Protein AF-A0A5R9FA80-F1 (afdb_monomer)

InterPro domains:
  IPR036661 Luciferase-like do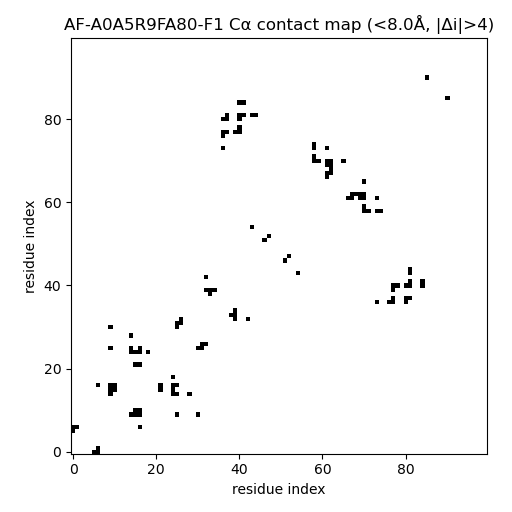main superfamily [G3DSA:3.20.20.30] (1-81)
  IPR036661 Luciferase-like domain superfamily [SSF51679] (2-62)

Solvent-accessible surface area (backbone atoms only — not comparable to full-atom values): 6163 Å² total; per-residue (Å²): 141,84,55,70,73,72,57,46,55,44,44,77,72,71,33,54,74,82,46,100,53,35,65,61,34,32,43,73,65,61,75,44,82,75,79,53,38,61,56,40,27,52,52,57,51,46,42,45,74,74,65,50,89,80,84,87,86,75,52,59,67,44,33,75,74,66,29,66,69,51,24,50,52,53,51,53,47,28,52,52,32,36,53,58,51,51,77,73,46,82,81,77,80,72,88,72,85,80,78,128

Sequence (100 aa):
MRAPHYADMPRRAGVDVDAADPAAELLRGEVVVTGTPEEIAATLAGYRTAGVDEILLNPAGVLLTEGVHAAVADLEEIIAACHRLRLRLPERPREGANRR

Structure (mmCIF, N/CA/C/O backbone):
data_AF-A0A5R9FA80-F1
#
_entry.id   AF-A0A5R9FA80-F1
#
loop_
_atom_site.group_PDB
_atom_site.id
_atom_site.type_symbol
_atom_site.label_atom_id
_atom_site.label_alt_id
_atom_site.label_comp_id
_atom_site.label_asym_id
_atom_site.label_entity_id
_atom_site.label_seq_id
_atom_site.pdbx_PDB_ins_code
_atom_site.Cartn_x
_atom_site.Cartn_y
_atom_site.Cartn_z
_atom_site.occupancy
_atom_site.B_iso_or_equiv
_atom_site.auth_seq_id
_atom_site.auth_comp_id
_atom_site.auth_asym_id
_atom_site.auth_atom_id
_atom_site.pdbx_PDB_model_num
ATOM 1 N N . MET A 1 1 ? 4.091 -12.939 -9.875 1.00 52.31 1 MET A N 1
ATOM 2 C CA . MET A 1 1 ? 3.917 -13.660 -8.592 1.00 52.31 1 MET A CA 1
ATOM 3 C C . MET A 1 1 ? 3.229 -14.990 -8.875 1.00 52.31 1 MET A C 1
ATOM 5 O O . MET A 1 1 ? 2.154 -14.969 -9.449 1.00 52.31 1 MET A O 1
ATOM 9 N N . ARG A 1 2 ? 3.852 -16.142 -8.587 1.00 55.12 2 ARG A N 1
ATOM 10 C CA . ARG A 1 2 ? 3.305 -17.477 -8.936 1.00 55.12 2 ARG A CA 1
ATOM 11 C C . ARG A 1 2 ? 3.321 -18.484 -7.782 1.00 55.12 2 ARG A C 1
ATOM 13 O O . ARG A 1 2 ? 3.140 -19.677 -7.996 1.00 55.12 2 ARG A O 1
ATOM 20 N N . ALA A 1 3 ? 3.552 -18.023 -6.558 1.00 63.34 3 ALA A N 1
ATOM 21 C CA . ALA A 1 3 ? 3.437 -18.896 -5.402 1.00 63.34 3 ALA A CA 1
ATOM 22 C C . ALA A 1 3 ? 1.940 -19.132 -5.107 1.00 63.34 3 ALA A C 1
ATOM 24 O O . ALA A 1 3 ? 1.206 -18.148 -4.982 1.00 63.34 3 ALA A O 1
ATOM 25 N N . PRO A 1 4 ? 1.474 -20.391 -4.990 1.00 64.75 4 PRO A N 1
ATOM 26 C CA . PRO A 1 4 ? 0.051 -20.715 -4.851 1.00 64.75 4 PRO A CA 1
ATOM 27 C C . PRO A 1 4 ? -0.658 -19.953 -3.722 1.00 64.75 4 PRO A C 1
ATOM 29 O O . PRO A 1 4 ? -1.786 -19.511 -3.897 1.00 64.75 4 PRO A O 1
ATOM 32 N N . HIS A 1 5 ? 0.031 -19.715 -2.602 1.00 67.88 5 HIS A N 1
ATOM 33 C CA . HIS A 1 5 ? -0.526 -19.011 -1.444 1.00 67.88 5 HIS A CA 1
ATOM 34 C C . HIS A 1 5 ? -0.669 -17.490 -1.640 1.00 67.88 5 HIS A C 1
ATOM 36 O O . HIS A 1 5 ? -1.560 -16.887 -1.053 1.00 67.88 5 HIS A O 1
ATOM 42 N N . TYR A 1 6 ? 0.151 -16.862 -2.494 1.00 66.25 6 TYR A N 1
ATOM 43 C CA . TYR A 1 6 ? 0.037 -15.426 -2.790 1.00 66.25 6 TYR A CA 1
ATOM 44 C C . TYR A 1 6 ? -1.103 -15.108 -3.757 1.00 66.25 6 TYR A C 1
ATOM 46 O O . TYR A 1 6 ? -1.628 -14.004 -3.721 1.00 66.25 6 TYR A O 1
ATOM 54 N N . ALA A 1 7 ? -1.482 -16.055 -4.618 1.00 72.81 7 ALA A N 1
ATOM 55 C CA . ALA A 1 7 ? -2.614 -15.892 -5.526 1.00 72.81 7 ALA A CA 1
ATOM 56 C C . ALA A 1 7 ? -3.945 -16.323 -4.884 1.00 72.81 7 ALA A C 1
ATOM 58 O O . ALA A 1 7 ? -4.999 -15.845 -5.286 1.00 72.81 7 ALA A O 1
ATOM 59 N N . ASP A 1 8 ? -3.915 -17.208 -3.884 1.00 82.06 8 ASP A N 1
ATOM 60 C CA . ASP A 1 8 ? -5.120 -17.647 -3.171 1.00 82.06 8 ASP A CA 1
ATOM 61 C C . ASP A 1 8 ? -5.759 -16.521 -2.343 1.00 82.06 8 ASP A C 1
ATOM 63 O O . ASP A 1 8 ? -6.967 -16.303 -2.429 1.00 82.06 8 ASP A O 1
ATOM 67 N N . MET A 1 9 ? -4.961 -15.752 -1.588 1.00 80.75 9 MET A N 1
ATOM 68 C CA . MET A 1 9 ? -5.508 -14.688 -0.731 1.00 80.75 9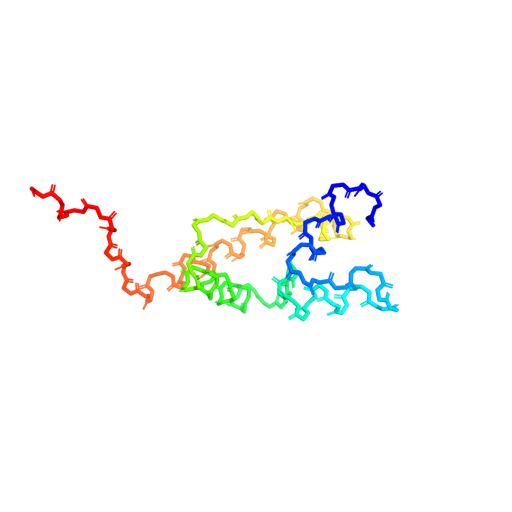 MET A CA 1
ATOM 69 C C . MET A 1 9 ? -6.270 -13.604 -1.515 1.00 80.75 9 MET A C 1
ATOM 71 O O . MET A 1 9 ? -7.408 -13.325 -1.136 1.00 80.75 9 MET A O 1
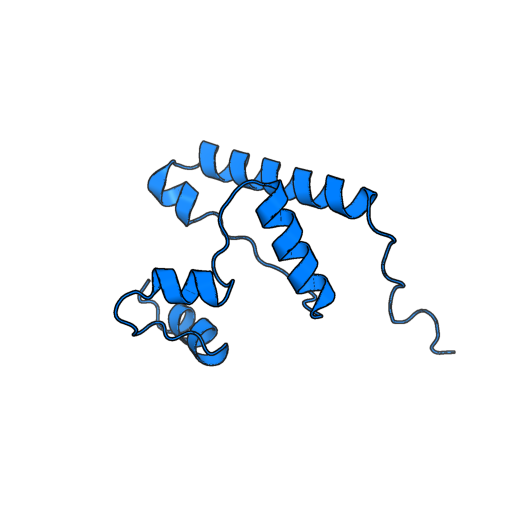ATOM 75 N N . PRO A 1 10 ? -5.740 -13.021 -2.613 1.00 82.50 10 PRO A N 1
ATOM 76 C CA . PRO A 1 10 ? -6.487 -12.029 -3.381 1.00 82.50 10 PRO A CA 1
ATOM 77 C C . PRO A 1 10 ? -7.729 -12.627 -4.051 1.00 82.50 10 PRO A C 1
ATOM 79 O O . PRO A 1 10 ? -8.778 -11.989 -4.032 1.00 82.50 10 PRO A O 1
ATOM 82 N N . ARG A 1 11 ? -7.670 -13.874 -4.551 1.00 85.62 11 ARG A N 1
ATOM 83 C CA . ARG A 1 11 ? -8.861 -14.554 -5.099 1.00 85.62 11 ARG A CA 1
ATOM 84 C C . ARG A 1 11 ? -9.968 -14.686 -4.060 1.00 85.62 11 ARG A C 1
ATOM 86 O O . ARG A 1 11 ? -11.124 -14.395 -4.349 1.00 85.62 11 ARG A O 1
ATOM 93 N N . ARG A 1 12 ? -9.625 -15.079 -2.830 1.00 85.44 12 ARG A N 1
ATOM 94 C CA . ARG A 1 12 ? -10.582 -15.161 -1.713 1.00 85.44 12 ARG A CA 1
ATOM 95 C C . ARG A 1 12 ? -11.135 -13.795 -1.303 1.00 85.44 12 ARG A C 1
ATOM 97 O O . ARG A 1 12 ? -12.247 -13.737 -0.790 1.00 85.44 12 ARG A O 1
ATOM 104 N N . ALA A 1 13 ? -10.386 -12.724 -1.552 1.00 83.81 13 ALA A N 1
ATOM 105 C CA . ALA A 1 13 ? -10.833 -11.344 -1.386 1.00 83.81 13 ALA A CA 1
ATOM 106 C C . ALA A 1 13 ? -11.650 -10.813 -2.586 1.00 83.81 13 ALA A C 1
ATOM 108 O O . ALA A 1 13 ? -12.067 -9.660 -2.568 1.00 83.81 13 ALA A O 1
ATOM 109 N N . GLY A 1 14 ? -11.902 -11.635 -3.613 1.00 88.38 14 GLY A N 1
ATOM 110 C CA . GLY A 1 14 ? -12.681 -11.258 -4.796 1.00 88.38 14 GLY A CA 1
ATOM 111 C C . GLY A 1 14 ? -11.881 -10.566 -5.903 1.00 88.38 14 GLY A C 1
ATOM 112 O O . GLY A 1 14 ? -12.485 -10.037 -6.831 1.00 88.38 14 GLY A O 1
ATOM 113 N N . VAL A 1 15 ? -10.546 -10.570 -5.832 1.00 89.00 15 VAL A N 1
ATOM 114 C CA . VAL A 1 15 ? -9.673 -10.028 -6.884 1.00 89.00 15 VAL A CA 1
ATOM 115 C C . VAL A 1 15 ? -9.432 -11.080 -7.964 1.00 89.00 15 VAL A C 1
ATOM 117 O O . VAL A 1 15 ? -8.952 -12.181 -7.670 1.00 89.00 15 VAL A O 1
ATOM 120 N N . ASP A 1 16 ? -9.704 -10.727 -9.221 1.00 88.25 16 ASP A N 1
ATOM 121 C CA . ASP A 1 16 ? -9.422 -11.588 -10.370 1.00 88.25 16 ASP A CA 1
ATOM 122 C C . ASP A 1 16 ? -7.939 -11.523 -10.767 1.00 88.25 16 ASP A C 1
ATOM 124 O O . ASP A 1 16 ? -7.514 -10.788 -11.654 1.00 88.25 16 ASP A O 1
ATOM 128 N N . VAL A 1 17 ? -7.108 -12.315 -10.093 1.00 86.12 17 VAL A N 1
ATOM 129 C CA . VAL A 1 17 ? -5.666 -12.389 -10.395 1.00 86.12 17 VAL A CA 1
ATOM 130 C C . VAL A 1 17 ? -5.344 -13.093 -11.719 1.00 86.12 17 VAL A C 1
ATOM 132 O O . VAL A 1 17 ? -4.176 -13.123 -12.110 1.00 86.12 17 VAL A O 1
ATOM 135 N N . ASP A 1 18 ? -6.346 -13.675 -12.383 1.00 88.25 18 ASP A N 1
ATOM 136 C CA . ASP A 1 18 ? -6.215 -14.355 -13.673 1.00 88.25 18 ASP A CA 1
ATOM 137 C C . ASP A 1 18 ? -6.735 -13.486 -14.842 1.00 88.25 18 ASP A C 1
ATOM 139 O O . ASP A 1 18 ? -6.716 -13.927 -15.995 1.00 88.25 18 ASP A O 1
ATOM 143 N N . ALA A 1 19 ? -7.151 -12.242 -14.565 1.00 89.12 19 ALA A N 1
ATOM 144 C CA . ALA A 1 19 ? -7.572 -11.262 -15.561 1.00 89.12 19 ALA A CA 1
ATOM 145 C C . ALA A 1 19 ? -6.463 -10.925 -16.574 1.00 89.12 19 ALA A C 1
ATOM 147 O O . ALA A 1 19 ? -5.275 -11.169 -16.360 1.00 89.12 19 ALA A O 1
ATOM 148 N N . ALA A 1 20 ? -6.849 -10.284 -17.682 1.00 92.06 20 ALA A N 1
ATOM 149 C CA . ALA A 1 20 ? -5.899 -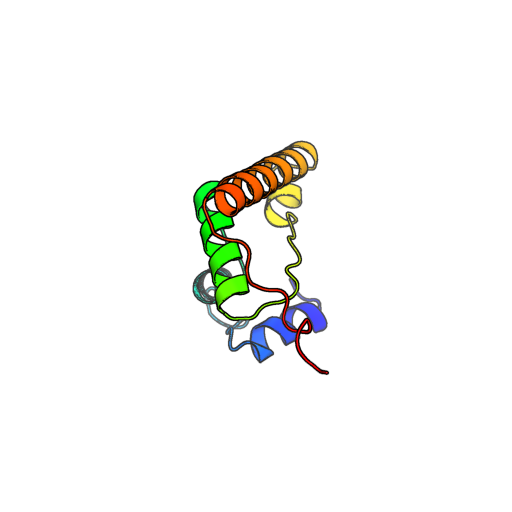9.827 -18.699 1.00 92.06 20 ALA A CA 1
ATOM 150 C C . ALA A 1 20 ? -4.875 -8.812 -18.151 1.00 92.06 20 ALA A C 1
ATOM 152 O O . ALA A 1 20 ? -3.737 -8.785 -18.618 1.00 92.06 20 ALA A O 1
ATOM 153 N N . ASP A 1 21 ? -5.271 -8.016 -17.152 1.00 90.12 21 ASP A N 1
ATOM 154 C CA . ASP A 1 21 ? -4.397 -7.095 -16.421 1.00 90.12 21 ASP A CA 1
ATOM 155 C C . ASP A 1 21 ? -4.570 -7.264 -14.898 1.00 90.12 21 ASP A C 1
ATOM 157 O O . ASP A 1 21 ? -5.328 -6.530 -14.258 1.00 90.12 21 ASP A O 1
ATOM 161 N N . PRO A 1 22 ? -3.862 -8.229 -14.284 1.00 88.31 22 PRO A N 1
ATOM 162 C CA . PRO A 1 22 ? -3.955 -8.476 -12.847 1.00 88.31 22 PRO A CA 1
ATOM 163 C C . PRO A 1 22 ? -3.465 -7.303 -11.989 1.00 88.31 22 PRO A C 1
ATOM 165 O O . PRO A 1 22 ? -3.853 -7.188 -10.828 1.00 88.31 22 PRO A O 1
ATOM 168 N N . ALA A 1 23 ? -2.601 -6.430 -12.522 1.00 88.88 23 ALA A N 1
ATOM 169 C CA . ALA A 1 23 ? -2.121 -5.265 -11.783 1.00 88.88 23 ALA A CA 1
ATOM 170 C C . ALA A 1 23 ? -3.246 -4.236 -11.613 1.00 88.88 23 ALA A C 1
ATOM 172 O O . ALA A 1 23 ? -3.442 -3.721 -10.511 1.00 88.88 23 ALA A O 1
ATOM 173 N N . ALA A 1 24 ? -4.031 -4.001 -12.669 1.00 91.12 24 ALA A N 1
ATOM 174 C CA . ALA A 1 24 ? -5.223 -3.164 -12.591 1.00 91.12 24 ALA A CA 1
ATOM 175 C C . ALA A 1 24 ? -6.267 -3.725 -11.609 1.00 91.12 24 ALA A C 1
ATOM 177 O O . ALA A 1 24 ? -6.872 -2.957 -10.861 1.00 91.12 24 ALA A O 1
ATOM 178 N N . GLU A 1 25 ? -6.451 -5.049 -11.560 1.00 92.56 25 GLU A N 1
ATOM 179 C CA . GLU A 1 25 ? -7.349 -5.700 -10.594 1.00 92.56 25 GLU A CA 1
ATOM 180 C C . GLU A 1 25 ? -6.888 -5.495 -9.144 1.00 92.56 25 GLU A C 1
ATOM 182 O O . GLU A 1 25 ? -7.693 -5.153 -8.277 1.00 92.56 25 GLU A O 1
ATOM 187 N N . LEU A 1 26 ? -5.586 -5.638 -8.877 1.00 90.12 26 LEU A N 1
ATOM 188 C CA . LEU A 1 26 ? -5.008 -5.415 -7.548 1.00 90.12 26 LEU A CA 1
ATOM 189 C C . LEU A 1 26 ? -5.122 -3.957 -7.092 1.00 90.12 26 LEU A C 1
ATOM 191 O O . LEU A 1 26 ? -5.382 -3.716 -5.914 1.00 90.12 26 LEU A O 1
ATOM 195 N N . LEU A 1 27 ? -4.945 -2.999 -8.006 1.00 92.12 27 LEU A N 1
ATOM 196 C CA . LEU A 1 27 ? -5.141 -1.574 -7.726 1.00 92.12 27 LEU A CA 1
ATOM 197 C C . LEU A 1 27 ? -6.613 -1.265 -7.444 1.00 92.12 27 LEU A C 1
ATOM 199 O O . LEU A 1 27 ? -6.925 -0.572 -6.481 1.00 92.12 27 LEU A O 1
ATOM 203 N N . ARG A 1 28 ? -7.533 -1.809 -8.250 1.00 91.12 28 ARG A N 1
ATOM 204 C CA . ARG A 1 28 ? -8.974 -1.580 -8.071 1.00 91.12 28 ARG A CA 1
ATOM 205 C C . ARG A 1 28 ? -9.506 -2.189 -6.779 1.00 91.12 28 ARG A C 1
ATOM 207 O O . ARG A 1 28 ? -10.381 -1.604 -6.154 1.00 91.12 28 ARG A O 1
ATOM 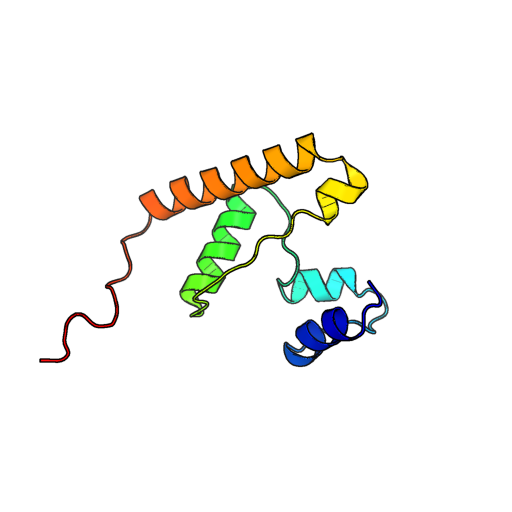214 N N . GLY A 1 29 ? -8.989 -3.352 -6.393 1.00 89.44 29 GLY A N 1
ATOM 215 C CA . GLY A 1 29 ? -9.297 -3.981 -5.111 1.00 89.44 29 GLY A CA 1
ATOM 216 C C . GLY A 1 29 ? -8.582 -3.342 -3.921 1.00 89.44 29 GLY A C 1
ATOM 217 O O . GLY A 1 29 ? -8.699 -3.870 -2.820 1.00 89.44 29 GLY A O 1
ATOM 218 N N . GLU A 1 30 ? -7.803 -2.275 -4.141 1.00 90.81 30 GLU A N 1
ATOM 219 C CA . GLU A 1 30 ? -6.938 -1.643 -3.142 1.00 90.81 30 GLU A CA 1
ATOM 220 C C . GLU A 1 30 ? -6.061 -2.669 -2.397 1.00 90.81 30 GLU A C 1
ATOM 222 O O . GLU A 1 30 ? -5.761 -2.520 -1.221 1.00 90.81 30 GLU A O 1
ATOM 227 N N . VAL A 1 31 ? -5.641 -3.746 -3.067 1.00 89.56 31 VAL A N 1
ATOM 228 C CA . VAL A 1 31 ? -4.668 -4.712 -2.524 1.00 89.56 31 VAL A CA 1
ATOM 229 C C . VAL A 1 31 ? -3.246 -4.197 -2.738 1.00 89.56 31 VAL A C 1
ATOM 231 O O . VAL A 1 31 ? -2.352 -4.444 -1.930 1.00 89.56 31 VAL A O 1
ATOM 234 N N . VAL A 1 32 ? -3.044 -3.459 -3.830 1.00 92.19 32 VAL A N 1
ATOM 235 C CA . VAL A 1 32 ? -1.869 -2.624 -4.070 1.00 92.19 32 VAL A CA 1
ATOM 236 C C . VAL A 1 32 ? -2.329 -1.174 -4.037 1.00 92.19 32 VAL A C 1
ATOM 238 O O . VAL A 1 32 ? -3.335 -0.828 -4.648 1.00 92.19 32 VAL A O 1
ATOM 241 N N . VAL A 1 33 ? -1.575 -0.330 -3.341 1.00 94.25 33 VAL A N 1
ATOM 242 C CA . VAL A 1 33 ? -1.813 1.113 -3.263 1.00 94.25 33 VAL A CA 1
ATOM 243 C C . VAL A 1 33 ? -0.602 1.854 -3.808 1.00 94.25 33 VAL A C 1
ATOM 245 O O . VAL A 1 33 ? 0.530 1.388 -3.694 1.00 94.25 33 VAL A O 1
ATOM 248 N N . THR A 1 34 ? -0.848 2.991 -4.445 1.00 93.62 34 THR A N 1
ATOM 249 C CA . THR A 1 34 ? 0.173 3.827 -5.081 1.00 93.62 34 THR A CA 1
ATOM 250 C C . THR A 1 34 ? -0.258 5.289 -5.014 1.00 93.62 34 THR A C 1
ATOM 252 O O . THR A 1 34 ? -1.430 5.573 -4.765 1.00 93.62 34 THR A O 1
ATOM 255 N N . GLY A 1 35 ? 0.683 6.203 -5.228 1.00 94.31 35 GLY A N 1
ATOM 256 C CA . GLY A 1 35 ? 0.486 7.641 -5.108 1.00 94.31 35 GLY A CA 1
ATOM 257 C C . GLY A 1 35 ? 1.498 8.256 -4.151 1.00 94.31 35 GLY A C 1
ATOM 258 O O . GLY A 1 35 ? 2.546 7.679 -3.866 1.00 94.31 35 GLY A O 1
ATOM 259 N N . THR A 1 36 ? 1.173 9.444 -3.665 1.00 97.38 36 THR A N 1
ATOM 260 C CA . THR A 1 36 ? 1.935 10.149 -2.632 1.00 97.38 36 THR A CA 1
ATOM 261 C C . THR A 1 36 ? 1.808 9.460 -1.267 1.00 97.38 36 THR A C 1
ATOM 263 O O . THR A 1 36 ? 0.818 8.763 -1.010 1.00 97.38 36 THR A O 1
ATOM 266 N N . PRO A 1 37 ? 2.751 9.697 -0.336 1.00 97.56 37 PRO A N 1
ATOM 267 C CA . PRO A 1 37 ? 2.646 9.199 1.036 1.00 97.56 37 PRO A CA 1
ATOM 268 C C . PRO A 1 37 ? 1.325 9.579 1.723 1.00 97.56 37 PRO A C 1
ATOM 270 O O . PRO A 1 37 ? 0.758 8.782 2.472 1.00 97.56 37 PRO A O 1
ATOM 273 N N . GLU A 1 38 ? 0.804 10.780 1.462 1.00 97.62 38 GLU A N 1
ATOM 274 C CA . GLU A 1 38 ? -0.475 11.258 1.993 1.00 97.62 38 GLU A CA 1
ATOM 275 C C . GLU A 1 38 ? -1.681 10.495 1.433 1.00 97.62 38 GLU A C 1
ATOM 277 O O . GLU A 1 38 ? -2.587 10.158 2.200 1.00 97.62 38 GLU A O 1
ATOM 282 N N . GLU A 1 39 ? -1.698 10.211 0.129 1.00 96.88 39 GLU A N 1
ATOM 283 C CA . GLU A 1 39 ? -2.756 9.417 -0.511 1.00 96.88 39 GLU A CA 1
ATOM 284 C C . GLU A 1 39 ? -2.754 7.987 0.028 1.00 96.88 39 GLU A C 1
ATOM 286 O O . GLU A 1 39 ? -3.795 7.488 0.456 1.00 96.88 39 GLU A O 1
ATOM 291 N N . ILE A 1 40 ? -1.573 7.368 0.118 1.00 96.88 40 ILE A N 1
ATOM 292 C CA . ILE A 1 40 ? -1.420 6.029 0.691 1.00 96.88 40 ILE A CA 1
ATOM 293 C C . ILE A 1 40 ? -1.905 6.026 2.146 1.00 96.88 40 ILE A C 1
ATOM 295 O O . ILE A 1 40 ? -2.741 5.201 2.513 1.00 96.88 40 ILE A O 1
ATOM 299 N N . ALA A 1 41 ? -1.464 6.975 2.978 1.00 96.69 41 ALA A N 1
ATOM 300 C CA . ALA A 1 41 ? -1.896 7.069 4.373 1.00 96.69 41 ALA A CA 1
ATOM 301 C C . ALA A 1 41 ? -3.421 7.231 4.524 1.00 96.69 41 ALA A C 1
ATOM 303 O O . ALA A 1 41 ? -4.006 6.666 5.454 1.00 96.69 41 ALA A O 1
ATOM 304 N N . ALA A 1 42 ? -4.073 7.971 3.621 1.00 95.75 42 ALA A N 1
ATOM 305 C CA . ALA A 1 42 ? -5.526 8.112 3.604 1.00 95.75 42 ALA A CA 1
ATOM 306 C C . ALA A 1 42 ? -6.224 6.777 3.300 1.00 95.75 42 ALA A C 1
ATOM 308 O O . ALA A 1 42 ? -7.148 6.402 4.028 1.00 95.75 42 ALA A O 1
ATOM 309 N N . THR A 1 43 ? -5.745 6.018 2.310 1.00 95.88 43 THR A N 1
ATOM 310 C CA . THR A 1 43 ? -6.268 4.676 2.008 1.00 95.88 43 THR A CA 1
ATOM 311 C C . THR A 1 43 ? -6.081 3.720 3.191 1.00 95.88 43 THR A C 1
ATOM 313 O O . THR A 1 43 ? -7.029 3.050 3.606 1.00 95.88 43 THR A O 1
ATOM 316 N N . LEU A 1 44 ? -4.908 3.729 3.840 1.00 95.19 44 LEU A N 1
ATOM 317 C CA . LEU A 1 44 ? -4.653 2.907 5.033 1.00 95.19 44 LEU A CA 1
ATOM 318 C C . LEU A 1 44 ? -5.587 3.257 6.208 1.00 95.19 44 LEU A C 1
ATOM 320 O O . LEU A 1 44 ? -6.016 2.376 6.961 1.00 95.19 44 LEU A O 1
ATOM 324 N N . ALA A 1 45 ? -5.933 4.537 6.380 1.00 93.62 45 ALA A N 1
ATOM 325 C CA . ALA A 1 45 ? -6.940 4.961 7.354 1.00 93.62 45 ALA A CA 1
ATOM 326 C C . ALA A 1 45 ? -8.358 4.490 6.971 1.00 93.62 45 ALA A C 1
ATOM 328 O O . ALA A 1 45 ? -9.160 4.156 7.855 1.00 93.62 45 ALA A O 1
ATOM 329 N N . GLY A 1 46 ? -8.647 4.402 5.670 1.00 93.38 46 GLY A N 1
ATOM 330 C CA . GLY A 1 46 ? -9.849 3.776 5.122 1.00 93.38 46 GLY A CA 1
ATOM 331 C C . GLY A 1 46 ? -10.002 2.324 5.577 1.00 93.38 46 GLY A C 1
ATOM 332 O O . GLY A 1 46 ? -11.035 1.979 6.152 1.00 93.38 46 GLY A O 1
ATOM 333 N N . TYR A 1 47 ? -8.951 1.503 5.462 1.00 92.62 47 TYR A N 1
ATOM 334 C CA . TYR A 1 47 ? -8.980 0.108 5.932 1.00 92.62 47 TYR A CA 1
ATOM 335 C C . TYR A 1 47 ? -9.304 -0.009 7.422 1.00 92.62 47 TYR A C 1
ATOM 337 O O . TYR A 1 47 ? -10.135 -0.823 7.825 1.00 92.62 47 TYR A O 1
ATOM 345 N N . ARG A 1 48 ? -8.702 0.843 8.262 1.00 88.69 48 ARG A N 1
ATOM 346 C CA . ARG A 1 48 ? -9.006 0.868 9.704 1.00 88.69 48 ARG A CA 1
ATOM 347 C C . ARG A 1 48 ? -10.469 1.207 9.976 1.00 88.69 48 ARG A C 1
ATOM 349 O O . ARG A 1 48 ? -11.082 0.628 10.873 1.00 88.69 48 ARG A O 1
ATOM 356 N N . THR A 1 49 ? -11.026 2.140 9.208 1.00 88.94 49 THR A N 1
ATOM 357 C CA . THR A 1 49 ? -12.443 2.522 9.296 1.00 88.94 49 THR A CA 1
ATOM 358 C C . THR A 1 49 ? -13.354 1.375 8.856 1.00 88.94 49 THR A C 1
ATOM 360 O O . THR A 1 49 ? -14.397 1.167 9.468 1.00 88.94 49 THR A O 1
ATOM 363 N N . ALA A 1 50 ? -12.918 0.573 7.881 1.00 90.06 50 ALA A N 1
ATOM 364 C CA . ALA A 1 50 ? -13.583 -0.653 7.440 1.00 90.06 50 ALA A CA 1
ATOM 365 C C . ALA A 1 50 ? -13.425 -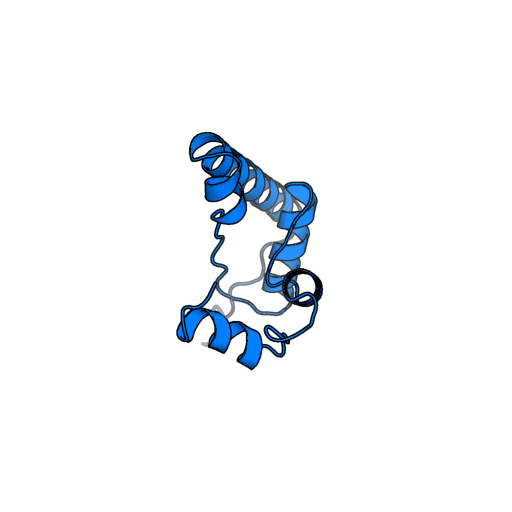1.846 8.411 1.00 90.06 50 ALA A C 1
ATOM 367 O O . ALA A 1 50 ? -13.973 -2.914 8.153 1.00 90.06 50 ALA A O 1
ATOM 368 N N . GLY A 1 51 ? -12.713 -1.675 9.533 1.00 89.94 51 GLY A N 1
ATOM 369 C CA . GLY A 1 51 ? -12.566 -2.701 10.571 1.00 89.94 51 GLY A CA 1
ATOM 370 C C . GLY A 1 51 ? -11.312 -3.568 10.457 1.00 89.94 51 GLY A C 1
ATOM 371 O O . GLY A 1 51 ? -11.212 -4.560 11.166 1.00 8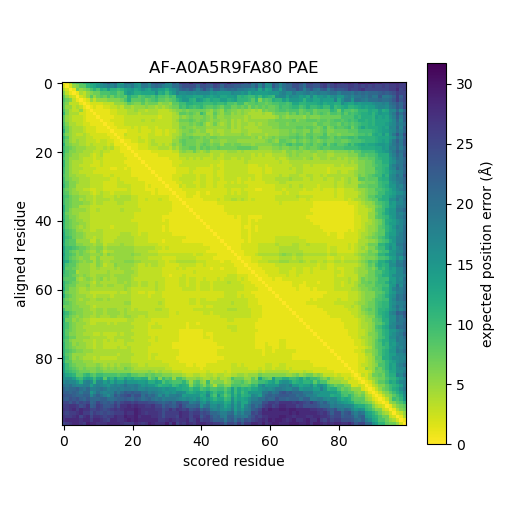9.94 51 GLY A O 1
ATOM 372 N N . VAL A 1 52 ? -10.346 -3.209 9.607 1.00 90.06 52 VAL A N 1
ATOM 373 C CA . VAL A 1 52 ? -9.056 -3.910 9.543 1.00 90.06 52 VAL A CA 1
ATOM 374 C C . VAL A 1 52 ? -8.228 -3.606 10.795 1.00 90.06 52 VAL A C 1
ATOM 376 O O . VAL A 1 52 ? -7.888 -2.449 11.067 1.00 90.06 52 VAL A O 1
ATOM 379 N N . ASP A 1 53 ? -7.884 -4.654 11.542 1.00 88.88 53 ASP A N 1
ATOM 380 C CA . ASP A 1 53 ? -7.089 -4.553 12.771 1.00 88.88 53 ASP A CA 1
ATOM 381 C C . ASP A 1 53 ? -5.584 -4.422 12.495 1.00 88.88 53 ASP A C 1
ATOM 383 O O . ASP A 1 53 ? -4.888 -3.649 13.164 1.00 88.88 53 ASP A O 1
ATOM 387 N N . GLU A 1 54 ? -5.090 -5.128 11.475 1.00 88.94 54 GLU A N 1
ATOM 388 C CA . GLU A 1 54 ? -3.672 -5.197 11.122 1.00 88.94 54 GLU A CA 1
ATOM 389 C C . GLU A 1 54 ? -3.455 -5.027 9.615 1.00 88.94 54 GLU A C 1
ATOM 391 O O . GLU A 1 54 ? -4.185 -5.575 8.792 1.00 88.94 54 GLU A O 1
ATOM 396 N N . ILE A 1 55 ? -2.429 -4.250 9.263 1.00 90.88 55 ILE A N 1
ATOM 397 C CA . ILE A 1 55 ? -2.031 -3.969 7.883 1.00 90.88 55 ILE A CA 1
ATOM 398 C C . ILE A 1 55 ? -0.555 -4.337 7.749 1.00 90.88 55 ILE A C 1
ATOM 400 O O . ILE A 1 55 ? 0.280 -3.803 8.481 1.00 90.88 55 ILE A O 1
ATOM 404 N N . LEU A 1 56 ? -0.233 -5.199 6.784 1.00 90.56 56 LEU A N 1
ATOM 405 C CA . LEU A 1 56 ? 1.142 -5.504 6.400 1.00 90.56 56 LEU A CA 1
ATOM 406 C C . LEU A 1 56 ? 1.528 -4.668 5.175 1.00 90.56 56 LEU A C 1
ATOM 408 O O . LEU A 1 56 ? 1.014 -4.896 4.082 1.00 90.56 56 LEU A O 1
ATOM 412 N N . LEU A 1 57 ? 2.455 -3.724 5.347 1.00 92.25 57 LEU A N 1
ATOM 413 C CA . LEU A 1 57 ? 3.020 -2.956 4.236 1.00 92.25 57 LEU A CA 1
ATOM 414 C C . LEU A 1 57 ? 4.203 -3.705 3.621 1.00 92.25 57 LEU A C 1
ATOM 416 O O . LEU A 1 57 ? 5.125 -4.114 4.324 1.00 92.25 57 LEU A O 1
ATOM 420 N N . ASN A 1 58 ? 4.174 -3.874 2.300 1.00 92.62 58 ASN A N 1
ATOM 421 C CA . ASN A 1 58 ? 5.201 -4.584 1.547 1.00 92.62 58 ASN A CA 1
ATOM 422 C C . ASN A 1 58 ? 5.789 -3.677 0.451 1.00 92.62 58 ASN A C 1
ATOM 424 O O . ASN A 1 58 ? 5.149 -3.515 -0.590 1.00 92.62 58 ASN A O 1
ATOM 428 N N . PRO A 1 59 ? 7.017 -3.146 0.614 1.00 95.38 59 PRO A N 1
ATOM 429 C CA . PRO A 1 59 ? 7.646 -2.278 -0.378 1.00 95.38 59 PRO A CA 1
ATOM 430 C C . PRO A 1 59 ? 8.330 -3.071 -1.505 1.00 95.38 59 PRO A C 1
ATOM 432 O O . PRO A 1 59 ? 9.187 -2.530 -2.198 1.00 95.38 59 PRO A O 1
ATOM 435 N N . ALA A 1 60 ? 8.016 -4.363 -1.694 1.00 92.94 60 ALA A N 1
ATOM 436 C CA . ALA A 1 60 ? 8.693 -5.215 -2.674 1.00 92.94 60 ALA A CA 1
ATOM 437 C C . ALA A 1 60 ? 8.691 -4.630 -4.094 1.00 92.94 60 ALA A C 1
ATOM 439 O O . ALA A 1 60 ? 9.654 -4.848 -4.819 1.00 92.94 60 ALA A O 1
ATOM 440 N N . GLY A 1 61 ? 7.651 -3.882 -4.484 1.00 91.19 61 GLY A N 1
ATOM 441 C CA . GLY A 1 61 ? 7.628 -3.169 -5.765 1.00 91.19 61 GLY A CA 1
ATOM 442 C C . GLY A 1 61 ? 8.819 -2.219 -5.899 1.00 91.19 61 GLY A C 1
ATOM 443 O O . GLY A 1 61 ? 9.669 -2.434 -6.757 1.00 91.19 61 GLY A O 1
ATOM 444 N N . VAL A 1 62 ? 8.930 -1.254 -4.983 1.00 96.44 62 VAL A N 1
ATOM 445 C CA . VAL A 1 62 ? 10.025 -0.269 -4.941 1.00 96.44 62 VAL A CA 1
ATOM 446 C C . VAL A 1 62 ? 11.376 -0.945 -4.714 1.00 96.44 62 VAL A C 1
ATOM 448 O O . VAL A 1 62 ? 12.357 -0.606 -5.364 1.00 96.44 62 VAL A O 1
ATOM 451 N N . LEU A 1 63 ? 11.443 -1.953 -3.842 1.00 97.12 63 LEU A N 1
ATOM 452 C CA . LEU A 1 63 ? 12.677 -2.697 -3.584 1.00 97.12 63 LEU A CA 1
ATOM 453 C C . LEU A 1 63 ? 13.232 -3.344 -4.856 1.00 97.12 63 LEU A C 1
ATOM 455 O O . LEU A 1 63 ? 14.442 -3.322 -5.074 1.00 97.12 63 LEU A O 1
ATOM 459 N N . LEU A 1 64 ? 12.363 -3.954 -5.664 1.00 95.88 64 LEU A N 1
ATOM 460 C CA . LEU A 1 64 ? 12.767 -4.684 -6.862 1.00 95.88 64 LEU A CA 1
ATOM 461 C C . LEU A 1 64 ? 13.061 -3.761 -8.051 1.00 95.88 64 LEU A C 1
ATOM 463 O O . LEU A 1 64 ? 13.823 -4.171 -8.925 1.00 95.88 64 LEU A O 1
ATOM 467 N N . THR A 1 65 ? 12.485 -2.554 -8.099 1.00 96.69 65 THR A N 1
ATOM 468 C CA . THR A 1 65 ? 12.685 -1.605 -9.210 1.00 96.69 65 THR A CA 1
ATOM 469 C C . THR A 1 65 ? 13.717 -0.518 -8.907 1.00 96.69 65 THR A C 1
ATOM 471 O O . THR A 1 65 ? 14.537 -0.220 -9.768 1.00 96.69 65 THR A O 1
ATOM 474 N N . GLU A 1 66 ? 13.723 0.023 -7.687 1.00 97.44 66 GLU A N 1
ATOM 475 C CA . GLU A 1 66 ? 14.534 1.182 -7.267 1.00 97.44 66 GLU A CA 1
ATOM 476 C C . GLU A 1 66 ? 15.603 0.832 -6.210 1.00 97.44 66 GLU A C 1
ATOM 478 O O . GLU A 1 66 ? 16.512 1.617 -5.933 1.00 97.44 66 GLU A O 1
ATOM 483 N N . GLY A 1 67 ? 15.525 -0.358 -5.607 1.00 98.00 67 GLY A N 1
ATOM 484 C CA . GLY A 1 67 ? 16.502 -0.851 -4.637 1.00 98.00 67 GLY A CA 1
ATOM 485 C C . GLY A 1 67 ? 16.183 -0.532 -3.172 1.00 98.00 67 GLY A C 1
ATOM 486 O O . GLY A 1 67 ? 15.189 0.099 -2.817 1.00 98.00 67 GLY A O 1
ATOM 487 N N . VAL A 1 68 ? 17.052 -1.018 -2.279 1.00 98.12 68 VAL A N 1
ATOM 488 C CA . VAL A 1 68 ? 16.779 -1.071 -0.831 1.00 98.12 68 VAL A CA 1
ATOM 489 C C . VAL A 1 68 ? 16.638 0.302 -0.174 1.00 98.12 68 VAL A C 1
ATOM 491 O O . VAL A 1 68 ? 15.758 0.484 0.659 1.00 98.12 68 VAL A O 1
ATOM 494 N N . HIS A 1 69 ? 17.466 1.277 -0.551 1.00 98.25 69 HIS A N 1
ATOM 495 C CA . HIS A 1 69 ? 17.416 2.607 0.059 1.00 98.25 69 HIS A CA 1
ATOM 496 C C . HIS A 1 69 ? 16.130 3.349 -0.301 1.00 98.25 69 HIS A C 1
ATOM 498 O O . HIS A 1 69 ? 15.519 3.946 0.579 1.00 98.25 69 HIS A O 1
ATOM 504 N N . ALA A 1 70 ? 15.692 3.253 -1.559 1.00 98.25 70 ALA A N 1
ATOM 505 C CA . ALA A 1 70 ? 14.424 3.819 -1.999 1.00 98.25 70 ALA A CA 1
ATOM 506 C C . ALA A 1 70 ? 13.242 3.157 -1.276 1.00 98.25 70 ALA A C 1
ATOM 508 O O . ALA A 1 70 ? 12.374 3.853 -0.770 1.00 98.25 70 ALA A O 1
ATOM 509 N N . ALA A 1 71 ? 13.251 1.827 -1.140 1.00 98.12 71 ALA A N 1
ATOM 510 C CA . ALA A 1 71 ? 12.197 1.098 -0.434 1.00 98.12 71 ALA A CA 1
ATOM 511 C C . ALA A 1 71 ? 12.087 1.469 1.055 1.00 98.12 71 ALA A C 1
ATOM 513 O O . ALA A 1 71 ? 10.985 1.536 1.595 1.00 98.12 71 ALA A O 1
ATOM 514 N N . VAL A 1 72 ? 13.218 1.697 1.732 1.00 98.25 72 VAL A N 1
ATOM 515 C CA . VAL A 1 72 ? 13.222 2.146 3.133 1.00 98.25 72 VAL A CA 1
ATOM 516 C C . VAL A 1 72 ? 12.725 3.586 3.242 1.00 98.25 72 VAL A C 1
ATOM 518 O O . VAL A 1 72 ? 11.861 3.846 4.073 1.00 98.25 72 VAL A O 1
ATOM 521 N N . ALA A 1 73 ? 13.216 4.493 2.392 1.00 98.31 73 ALA A N 1
ATOM 522 C CA . ALA A 1 73 ? 12.777 5.889 2.385 1.00 98.31 73 ALA A CA 1
ATOM 523 C C . ALA A 1 73 ? 11.265 6.012 2.119 1.00 98.31 73 ALA A C 1
ATOM 525 O O . ALA A 1 73 ? 10.567 6.709 2.848 1.00 98.31 73 ALA A O 1
ATOM 526 N N . ASP A 1 74 ? 10.747 5.261 1.146 1.00 97.88 74 ASP A N 1
ATOM 527 C CA . ASP A 1 74 ? 9.318 5.214 0.817 1.00 97.88 74 ASP A CA 1
ATOM 528 C C . ASP A 1 74 ? 8.470 4.757 2.021 1.00 97.88 74 ASP A C 1
ATOM 530 O O . ASP A 1 74 ? 7.490 5.404 2.398 1.00 97.88 74 ASP A O 1
ATOM 534 N N . LEU A 1 75 ? 8.897 3.697 2.722 1.00 97.69 75 LEU A N 1
ATOM 535 C CA . LEU A 1 75 ? 8.238 3.262 3.958 1.00 97.69 75 LEU A CA 1
ATOM 536 C C . LEU A 1 75 ? 8.280 4.327 5.061 1.00 97.69 75 LEU A C 1
ATOM 538 O O . LEU A 1 75 ? 7.272 4.534 5.741 1.00 97.69 75 LEU A O 1
ATOM 542 N N . GLU A 1 76 ? 9.421 4.987 5.268 1.00 98.19 76 GLU A N 1
ATOM 543 C CA . GLU A 1 76 ? 9.564 6.049 6.270 1.00 98.19 76 GLU A CA 1
ATOM 544 C C . GLU A 1 76 ? 8.609 7.217 5.987 1.00 98.19 76 GLU A C 1
ATOM 546 O O . GLU A 1 76 ? 7.935 7.703 6.902 1.00 98.19 76 GLU A O 1
ATOM 551 N N . GLU A 1 77 ? 8.488 7.626 4.723 1.00 98.38 77 GLU A N 1
ATOM 552 C CA . GLU A 1 77 ? 7.580 8.689 4.292 1.00 98.38 77 GLU A CA 1
ATOM 553 C C . GLU A 1 77 ? 6.108 8.313 4.505 1.00 98.38 77 GLU A C 1
ATOM 555 O O . GLU A 1 77 ? 5.350 9.102 5.086 1.00 98.38 77 GLU A O 1
ATOM 560 N N . ILE A 1 78 ? 5.707 7.095 4.121 1.00 97.75 78 ILE A N 1
ATOM 561 C CA . ILE A 1 78 ? 4.344 6.575 4.321 1.00 97.75 78 ILE A CA 1
ATOM 562 C C . ILE A 1 78 ? 4.002 6.496 5.816 1.00 97.75 78 ILE A C 1
ATOM 564 O O . ILE A 1 78 ? 2.921 6.923 6.241 1.00 97.75 78 ILE A O 1
ATOM 568 N N . ILE A 1 79 ? 4.918 5.994 6.649 1.00 96.56 79 ILE A N 1
ATOM 569 C CA . ILE A 1 79 ? 4.725 5.900 8.104 1.00 96.56 79 ILE A CA 1
ATOM 570 C C . ILE A 1 79 ? 4.609 7.301 8.717 1.00 96.56 79 ILE A C 1
ATOM 572 O O . ILE A 1 79 ? 3.710 7.554 9.528 1.00 96.56 79 ILE A O 1
ATOM 576 N N . ALA A 1 80 ? 5.459 8.243 8.303 1.00 97.75 80 ALA A N 1
ATOM 577 C CA . ALA A 1 80 ? 5.381 9.628 8.752 1.00 97.75 80 ALA A CA 1
ATOM 578 C C . ALA A 1 80 ? 4.040 10.278 8.365 1.00 97.75 80 ALA A C 1
ATOM 580 O O . ALA A 1 80 ? 3.425 10.956 9.195 1.00 97.75 80 ALA A O 1
ATOM 581 N N . ALA A 1 81 ? 3.545 10.039 7.148 1.00 97.81 81 ALA A N 1
ATOM 582 C CA . ALA A 1 81 ? 2.234 10.508 6.704 1.00 97.81 81 ALA A CA 1
ATOM 583 C C . ALA A 1 81 ? 1.091 9.906 7.541 1.00 97.81 81 ALA A C 1
ATOM 585 O O . ALA A 1 81 ? 0.203 10.641 7.983 1.00 97.81 81 ALA A O 1
ATOM 586 N N . CYS A 1 82 ? 1.154 8.611 7.868 1.00 95.25 82 CYS A N 1
ATOM 587 C CA . CYS A 1 82 ? 0.194 7.959 8.766 1.00 95.25 82 CYS A CA 1
ATOM 588 C C . CYS A 1 82 ? 0.174 8.604 10.159 1.00 95.25 82 CYS A C 1
ATOM 590 O O . CYS A 1 82 ? -0.899 8.856 10.715 1.00 95.25 82 CYS A O 1
ATOM 592 N N . HIS A 1 83 ? 1.344 8.919 10.723 1.00 94.25 83 HIS A N 1
ATOM 593 C CA . HIS A 1 83 ? 1.433 9.630 11.998 1.00 94.25 83 HIS A CA 1
ATOM 594 C C . HIS A 1 83 ? 0.819 11.030 11.914 1.00 94.25 83 HIS A C 1
ATOM 596 O O . HIS A 1 83 ? 0.009 11.388 12.772 1.00 94.25 83 HIS A O 1
ATOM 602 N N . ARG A 1 84 ? 1.141 11.803 10.867 1.00 94.69 84 ARG A N 1
ATOM 603 C CA . ARG A 1 84 ? 0.552 13.133 10.636 1.00 94.69 84 ARG A CA 1
ATOM 604 C C . ARG A 1 84 ? -0.971 13.068 10.528 1.00 94.69 84 ARG A C 1
ATOM 606 O O . ARG A 1 84 ? -1.650 13.910 11.112 1.00 94.69 84 ARG A O 1
ATOM 613 N N . LEU A 1 85 ? -1.507 12.079 9.813 1.00 91.62 85 LEU A N 1
ATOM 614 C CA . LEU A 1 85 ? -2.949 11.891 9.661 1.00 91.62 85 LEU A CA 1
ATOM 615 C C . LEU A 1 85 ? -3.614 11.498 10.985 1.00 91.62 85 LEU A C 1
ATOM 617 O O . LEU A 1 85 ? -4.645 12.065 11.336 1.00 91.62 85 LEU A O 1
ATOM 621 N N . ARG A 1 86 ? -3.005 10.598 11.767 1.00 86.25 86 ARG A N 1
ATOM 622 C CA . ARG A 1 86 ? -3.524 10.210 13.088 1.00 86.25 86 ARG A CA 1
ATOM 623 C C . ARG A 1 86 ? -3.596 11.389 14.051 1.00 86.25 86 ARG A C 1
ATOM 625 O O . ARG A 1 86 ? -4.576 11.501 14.768 1.00 86.25 86 ARG A O 1
ATOM 632 N N . LEU A 1 87 ? -2.615 12.292 14.041 1.00 77.88 87 LEU A N 1
ATOM 633 C CA . LEU A 1 87 ? -2.663 13.510 14.863 1.00 77.88 87 LEU A CA 1
ATOM 634 C C . LEU A 1 87 ? -3.850 14.428 14.513 1.00 77.88 87 LEU A C 1
ATOM 636 O O . LEU A 1 87 ? -4.223 15.272 15.322 1.00 77.88 87 LEU A O 1
ATOM 640 N N . ARG A 1 88 ? -4.439 14.276 13.320 1.00 79.12 88 ARG A N 1
ATOM 641 C CA . ARG A 1 88 ? -5.606 15.045 12.860 1.00 79.12 88 ARG A CA 1
ATOM 642 C C . ARG A 1 88 ? -6.940 14.356 13.154 1.00 79.12 88 ARG A C 1
ATOM 644 O O . ARG A 1 88 ? -7.973 15.015 13.071 1.00 79.12 88 ARG A O 1
ATOM 651 N N . LEU A 1 89 ? -6.938 13.062 13.473 1.00 70.75 89 LEU A N 1
AT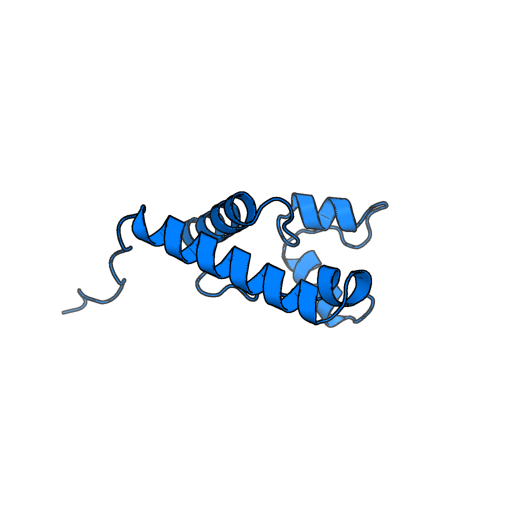OM 652 C CA . LEU A 1 89 ? -8.144 12.271 13.717 1.00 70.75 89 LEU A CA 1
ATOM 653 C C . LEU A 1 89 ? -8.284 11.958 15.217 1.00 70.75 89 LEU A C 1
ATOM 655 O O . LEU A 1 89 ? -7.288 11.659 15.874 1.00 70.75 89 LEU A O 1
ATOM 659 N N . PRO A 1 90 ? -9.498 11.996 15.793 1.00 64.38 90 PRO A N 1
ATOM 660 C CA . PRO A 1 90 ? -9.700 11.568 17.174 1.00 64.38 90 PRO A CA 1
ATOM 661 C C . PRO A 1 90 ? -9.363 10.076 17.339 1.00 64.38 90 PRO A C 1
ATOM 663 O O . PRO A 1 90 ? -9.683 9.257 16.476 1.00 64.38 90 PRO A O 1
ATOM 666 N N . GLU A 1 91 ? -8.723 9.710 18.456 1.00 63.97 91 GLU A N 1
ATOM 667 C CA . GLU A 1 91 ? -8.458 8.306 18.804 1.00 63.97 91 GLU A CA 1
ATOM 668 C C . GLU A 1 91 ? -9.781 7.522 18.838 1.00 63.97 91 GLU A C 1
ATOM 670 O O . GLU A 1 91 ? -10.738 7.939 19.499 1.00 63.97 91 GLU A O 1
ATOM 675 N N . ARG A 1 92 ? -9.842 6.359 18.168 1.00 64.38 92 ARG A N 1
ATOM 676 C CA . ARG A 1 92 ? -10.981 5.451 18.355 1.00 64.38 92 ARG A CA 1
ATOM 677 C C . ARG A 1 92 ? -11.007 4.992 19.819 1.00 64.38 92 ARG A C 1
ATOM 679 O O . ARG A 1 92 ? -9.961 4.586 20.334 1.00 64.38 92 ARG A O 1
ATOM 686 N N . PRO A 1 93 ? -12.170 5.009 20.496 1.00 58.44 93 PRO A N 1
ATOM 68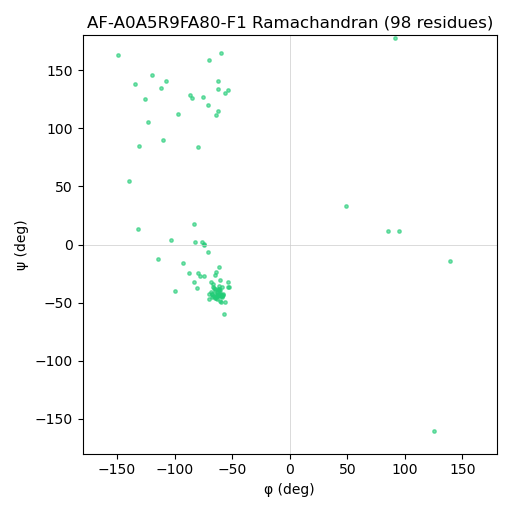7 C CA . PRO A 1 93 ? -12.301 4.390 21.806 1.00 58.44 93 PRO A CA 1
ATOM 688 C C . PRO A 1 93 ? -11.839 2.933 21.729 1.00 58.44 93 PRO A C 1
ATOM 690 O O . PRO A 1 93 ? -12.225 2.209 20.814 1.00 58.44 93 PRO A O 1
ATOM 693 N N . ARG A 1 94 ? -11.005 2.496 22.679 1.00 59.22 94 ARG A N 1
ATOM 694 C CA . ARG A 1 94 ? -10.623 1.083 22.777 1.00 59.22 94 ARG A CA 1
ATOM 695 C C . ARG A 1 94 ? -11.877 0.268 23.103 1.00 59.22 94 ARG A C 1
ATOM 697 O O . ARG A 1 94 ? -12.415 0.394 24.206 1.00 59.22 94 ARG A O 1
ATOM 704 N N . GLU A 1 95 ? -12.347 -0.554 22.169 1.00 58.47 95 GLU A N 1
ATOM 705 C CA . GLU A 1 95 ? -13.411 -1.519 22.446 1.00 58.47 95 GLU A CA 1
ATOM 706 C C . GLU A 1 95 ? -12.919 -2.511 23.509 1.00 58.47 95 GLU A C 1
ATOM 708 O O . GLU A 1 95 ? -11.949 -3.237 23.309 1.00 58.47 95 GLU A O 1
ATOM 713 N N . GLY A 1 96 ? -13.552 -2.481 24.686 1.00 55.69 96 GLY A N 1
ATOM 714 C CA . GLY A 1 96 ? -13.205 -3.347 25.820 1.00 55.69 96 GLY A CA 1
ATOM 715 C C . GLY A 1 96 ? -13.220 -2.675 27.195 1.00 55.69 96 GLY A C 1
ATOM 716 O O . GLY A 1 96 ? -13.270 -3.376 28.199 1.00 55.69 96 GLY A O 1
ATOM 717 N N . ALA A 1 97 ? -13.256 -1.341 27.282 1.00 55.16 97 ALA A N 1
ATOM 718 C CA . ALA A 1 97 ? -13.228 -0.638 28.574 1.00 55.16 97 ALA A CA 1
ATOM 719 C C . ALA A 1 97 ? -14.550 -0.683 29.378 1.00 55.16 97 ALA A C 1
ATOM 721 O O . ALA A 1 97 ? -14.616 -0.120 30.469 1.00 55.16 97 ALA A O 1
ATOM 722 N N . ASN A 1 98 ? -15.602 -1.341 28.873 1.00 53.09 98 ASN A N 1
ATOM 723 C CA . ASN A 1 98 ? -16.895 -1.418 29.560 1.00 53.09 98 ASN A CA 1
ATOM 724 C C . ASN A 1 98 ? -17.558 -2.803 29.474 1.00 53.09 98 ASN A C 1
ATOM 726 O O . ASN A 1 98 ? -18.704 -2.936 29.056 1.00 53.09 98 ASN A O 1
ATOM 730 N N . ARG A 1 99 ? -16.835 -3.849 29.883 1.00 55.44 99 ARG A N 1
ATOM 731 C CA . ARG A 1 99 ? -17.476 -5.048 30.441 1.00 55.44 99 ARG A CA 1
ATOM 732 C C . ARG A 1 99 ? -17.158 -5.089 31.932 1.00 55.44 99 ARG A C 1
ATOM 734 O O . ARG A 1 99 ? -16.101 -5.572 32.327 1.00 55.44 99 ARG A O 1
ATOM 741 N N . ARG A 1 100 ? -18.039 -4.466 32.715 1.00 58.22 100 ARG A N 1
ATOM 742 C CA . ARG A 1 100 ? -18.179 -4.713 34.152 1.00 58.22 100 ARG A CA 1
ATOM 743 C C . ARG A 1 100 ? -19.196 -5.821 34.360 1.00 58.22 100 ARG A C 1
ATOM 745 O O . ARG A 1 100 ? -20.142 -5.875 33.542 1.00 58.22 100 ARG A O 1
#

Organism: NCBI:txid2580423

Mean predicted aligned error: 7.07 Å

Radius of gyration: 16.17 Å; Cα contacts (8 Å, |Δi|>4): 65; chains: 1; bounding box: 36×36×53 Å

Foldseek 3Di:
DPDPVVVVVVVVVVQDCVDPDSVVSCVVSVVDDDDFLLRLLVVVVVVVVVPDPDDDDDLVVCCVPVNDVRSVVRVVSNVVSNVVVVVVDDDDPPPPPDDD

Secondary structure (DSSP, 8-state):
---HHHHHHHHHTT--TTSS-HHHHHHHTTSS--S-HHHHHHHHHHHHHTT-------THHHHHHT-HHHHHHHHHHHHHHHHHHHTTSPPPP-TTTT--

pLDDT: mean 86.42, std 13.31, range [52.31, 98.38]